Protein AF-A0A9X4QLK6-F1 (afdb_monomer_lite)

Structure (mmCIF, N/CA/C/O backbone):
data_AF-A0A9X4QLK6-F1
#
_entry.id   AF-A0A9X4QLK6-F1
#
loop_
_atom_site.group_PDB
_atom_site.id
_atom_site.type_symbol
_atom_site.label_atom_id
_atom_site.label_alt_id
_atom_site.label_comp_id
_atom_site.label_asym_id
_atom_site.label_entity_id
_atom_site.label_seq_id
_atom_site.pdbx_PDB_ins_code
_atom_site.Cartn_x
_atom_site.Cartn_y
_atom_site.Cartn_z
_atom_site.occupancy
_atom_site.B_iso_or_equiv
_atom_site.auth_seq_id
_atom_site.auth_comp_id
_atom_site.auth_asym_id
_atom_site.auth_atom_id
_atom_site.pdbx_PDB_model_num
ATOM 1 N N . MET A 1 1 ? -2.358 31.144 1.924 1.00 32.12 1 MET A N 1
ATOM 2 C CA . MET A 1 1 ? -2.599 29.951 2.767 1.00 32.12 1 MET A CA 1
ATOM 3 C C . MET A 1 1 ? -1.818 28.790 2.182 1.00 32.12 1 MET A C 1
ATOM 5 O O . MET A 1 1 ? -2.156 28.339 1.096 1.00 32.12 1 MET A O 1
ATOM 9 N N . VAL A 1 2 ? -0.754 28.344 2.850 1.00 27.55 2 VAL A N 1
ATOM 10 C CA . VAL A 1 2 ? -0.051 27.112 2.469 1.00 27.55 2 VAL A CA 1
ATOM 11 C C . VAL A 1 2 ? -0.956 25.951 2.878 1.00 27.55 2 VAL A C 1
ATOM 13 O O . VAL A 1 2 ? -1.202 25.755 4.066 1.00 27.55 2 VAL A O 1
ATOM 16 N N . LYS A 1 3 ? -1.517 25.220 1.909 1.00 29.80 3 LYS A N 1
ATOM 17 C CA . LYS A 1 3 ? -2.155 23.932 2.199 1.00 29.80 3 LYS A CA 1
ATOM 18 C C . LYS A 1 3 ? -1.027 22.984 2.599 1.00 29.80 3 LYS A C 1
ATOM 20 O O . LYS A 1 3 ? -0.271 22.556 1.735 1.00 29.80 3 LYS A O 1
ATOM 25 N N . LEU A 1 4 ? -0.885 22.698 3.892 1.00 31.80 4 LEU A N 1
ATOM 26 C CA . LEU A 1 4 ? -0.045 21.597 4.360 1.00 31.80 4 LEU A CA 1
ATOM 27 C C . LEU A 1 4 ? -0.626 20.308 3.768 1.00 31.80 4 LEU A C 1
ATOM 29 O O . LEU A 1 4 ? -1.651 19.804 4.223 1.00 31.80 4 LEU A O 1
ATOM 33 N N . THR A 1 5 ? -0.032 19.818 2.684 1.00 48.50 5 THR A N 1
ATOM 34 C CA . THR A 1 5 ? -0.391 18.527 2.105 1.00 48.50 5 THR A CA 1
ATOM 35 C C . THR A 1 5 ? 0.257 17.445 2.952 1.00 48.50 5 THR A C 1
ATOM 37 O O . THR A 1 5 ? 1.473 17.282 2.932 1.00 48.50 5 THR A O 1
ATOM 40 N N . PHE A 1 6 ? -0.557 16.717 3.712 1.00 59.00 6 PHE A N 1
ATOM 41 C CA . PHE A 1 6 ? -0.142 15.486 4.375 1.00 59.00 6 PHE A CA 1
ATOM 42 C C . PHE A 1 6 ? 0.366 14.496 3.313 1.00 59.00 6 PHE A C 1
ATOM 44 O O . PHE A 1 6 ? -0.406 14.060 2.456 1.00 59.00 6 PHE A O 1
ATOM 51 N N . SER A 1 7 ? 1.667 14.203 3.338 1.00 76.12 7 SER A N 1
ATOM 52 C CA . SER A 1 7 ? 2.296 13.193 2.485 1.00 76.12 7 SER A CA 1
ATOM 53 C C . SER A 1 7 ? 2.405 11.898 3.278 1.00 76.12 7 SER A C 1
ATOM 55 O O . SER A 1 7 ? 3.155 11.835 4.249 1.00 76.12 7 SER A O 1
ATOM 57 N N . TYR A 1 8 ? 1.649 10.876 2.880 1.00 88.06 8 TYR A N 1
ATOM 58 C CA . TYR A 1 8 ? 1.707 9.569 3.527 1.00 88.06 8 TYR A CA 1
ATOM 59 C C . TYR A 1 8 ? 3.021 8.860 3.152 1.00 88.06 8 TYR A C 1
ATOM 61 O O . TYR A 1 8 ? 3.337 8.785 1.962 1.00 88.06 8 TYR A O 1
ATOM 69 N N . PRO A 1 9 ? 3.819 8.381 4.121 1.00 90.94 9 PRO A N 1
ATOM 70 C CA . PRO A 1 9 ? 5.157 7.873 3.842 1.00 90.94 9 PRO A CA 1
ATOM 71 C C . PRO A 1 9 ? 5.103 6.537 3.094 1.00 90.94 9 PRO A C 1
ATOM 73 O O . PRO A 1 9 ? 4.451 5.583 3.532 1.00 90.94 9 PRO A O 1
ATOM 76 N N . MET A 1 10 ? 5.835 6.464 1.981 1.00 89.94 10 MET A N 1
ATOM 77 C CA . MET A 1 10 ? 5.967 5.248 1.175 1.00 89.94 10 MET A CA 1
ATOM 78 C C . MET A 1 10 ? 6.683 4.135 1.948 1.00 89.94 10 MET A C 1
ATOM 80 O O . MET A 1 10 ? 7.489 4.396 2.840 1.00 89.94 10 MET A O 1
ATOM 84 N N . MET A 1 11 ? 6.386 2.889 1.589 1.00 88.56 11 MET A N 1
ATOM 85 C CA . MET A 1 11 ? 7.057 1.700 2.107 1.00 88.56 11 MET A CA 1
ATOM 86 C C . MET A 1 11 ? 8.119 1.262 1.094 1.00 88.56 11 MET A C 1
ATOM 88 O O . MET A 1 11 ? 7.793 0.646 0.083 1.00 88.56 11 MET A O 1
ATOM 92 N N . ILE A 1 12 ? 9.377 1.645 1.326 1.00 88.88 12 ILE A N 1
ATOM 93 C CA . ILE A 1 12 ? 10.475 1.429 0.373 1.00 88.88 12 ILE A CA 1
ATOM 94 C C . ILE A 1 12 ? 11.454 0.404 0.954 1.00 88.88 12 ILE A C 1
ATOM 96 O O . ILE A 1 12 ? 11.992 0.647 2.037 1.00 88.88 12 ILE A O 1
ATOM 100 N N . PRO A 1 13 ? 11.721 -0.715 0.260 1.00 89.75 13 PRO A N 1
ATOM 101 C CA . PRO A 1 13 ? 12.725 -1.670 0.702 1.00 89.75 13 PRO A CA 1
ATOM 102 C C . PRO A 1 13 ? 14.132 -1.065 0.644 1.00 89.75 13 PRO A C 1
ATOM 104 O O . PRO A 1 13 ? 14.442 -0.312 -0.282 1.00 89.75 13 PRO A O 1
ATOM 107 N N . PRO A 1 14 ? 15.039 -1.438 1.564 1.00 90.31 14 PRO A N 1
ATOM 108 C CA . PRO A 1 14 ? 16.426 -0.969 1.562 1.00 90.31 14 PRO A CA 1
ATOM 109 C C . PRO A 1 14 ? 17.295 -1.652 0.484 1.00 90.31 14 PRO A C 1
ATOM 111 O O . PRO A 1 14 ? 18.517 -1.703 0.602 1.00 90.31 14 PRO A O 1
ATOM 114 N N . PHE A 1 15 ? 16.683 -2.210 -0.561 1.00 89.06 15 PHE A N 1
ATOM 115 C CA . PHE A 1 15 ? 17.339 -2.909 -1.664 1.00 89.06 15 PHE A CA 1
ATOM 116 C C . PHE A 1 15 ? 16.542 -2.720 -2.961 1.00 89.06 15 PHE A C 1
ATOM 118 O O . PHE A 1 15 ? 15.337 -2.472 -2.945 1.00 89.06 15 PHE A O 1
ATOM 125 N N . LYS A 1 16 ? 17.223 -2.835 -4.106 1.00 86.00 16 LYS A N 1
ATOM 126 C CA . LYS A 1 16 ? 16.606 -2.670 -5.427 1.00 86.00 16 LYS A CA 1
ATOM 127 C C . LYS A 1 16 ? 15.783 -3.907 -5.791 1.00 86.00 16 LYS A C 1
ATOM 129 O O . LYS A 1 16 ? 16.318 -5.013 -5.809 1.00 86.00 16 LYS A O 1
ATOM 134 N N . ILE A 1 17 ? 14.524 -3.696 -6.159 1.00 79.44 17 ILE A N 1
ATOM 135 C CA . ILE A 1 17 ? 13.687 -4.693 -6.832 1.00 79.44 17 ILE A CA 1
ATOM 136 C C . ILE A 1 17 ? 13.633 -4.289 -8.303 1.00 79.44 17 ILE A C 1
ATOM 138 O O . ILE A 1 17 ? 13.283 -3.151 -8.604 1.00 79.44 17 ILE A O 1
ATOM 142 N N . VAL A 1 18 ? 14.070 -5.180 -9.194 1.00 75.19 18 VAL A N 1
ATOM 143 C CA . VAL A 1 18 ? 13.993 -4.955 -10.646 1.00 75.19 18 VAL A CA 1
ATOM 144 C C . VAL A 1 18 ? 12.646 -5.472 -11.133 1.00 75.19 18 VAL A C 1
ATOM 146 O O . VAL A 1 18 ? 11.809 -4.673 -11.517 1.00 75.19 18 VAL A O 1
ATOM 149 N N . GLU A 1 19 ? 12.400 -6.771 -10.972 1.00 85.62 19 GLU A N 1
ATOM 150 C CA . GLU A 1 19 ? 11.116 -7.412 -11.249 1.00 85.62 19 GLU A CA 1
ATOM 151 C C . GLU A 1 19 ? 10.856 -8.513 -10.217 1.00 85.62 19 GLU A C 1
ATOM 153 O O . GLU A 1 19 ? 11.756 -9.282 -9.869 1.00 85.62 19 GLU A O 1
ATOM 158 N N . PHE A 1 20 ? 9.621 -8.615 -9.714 1.00 85.88 20 PHE A N 1
ATOM 159 C CA . PHE A 1 20 ? 9.271 -9.641 -8.719 1.00 85.88 20 PHE A CA 1
ATOM 160 C C . PHE A 1 20 ? 9.392 -11.065 -9.277 1.00 85.88 20 PHE A C 1
ATOM 162 O O . PHE A 1 20 ? 9.748 -11.985 -8.539 1.00 85.88 20 PHE A O 1
ATOM 169 N N . SER A 1 21 ? 9.126 -11.243 -10.574 1.00 87.12 21 SER A N 1
ATOM 170 C CA . SER A 1 21 ? 9.253 -12.519 -11.291 1.00 87.12 21 SER A CA 1
ATOM 171 C C . SER A 1 21 ? 10.704 -12.985 -11.452 1.00 87.12 21 SER A C 1
ATOM 173 O O . SER A 1 21 ? 10.940 -14.173 -11.660 1.00 87.12 21 SER A O 1
ATOM 175 N N . GLU A 1 22 ? 11.671 -12.077 -11.324 1.00 91.25 22 GLU A N 1
ATOM 176 C CA . GLU A 1 22 ? 13.100 -12.355 -11.491 1.00 91.25 22 GLU A CA 1
ATOM 177 C C . GLU A 1 22 ? 13.818 -12.605 -10.158 1.00 91.25 22 GLU A C 1
ATOM 179 O O . GLU A 1 22 ? 15.012 -12.918 -10.132 1.00 91.25 22 GLU A O 1
ATOM 184 N N . LEU A 1 23 ? 13.115 -12.477 -9.029 1.00 91.81 23 LEU A N 1
ATOM 185 C CA . LEU A 1 23 ? 13.717 -12.680 -7.718 1.00 91.81 23 LEU A CA 1
ATOM 186 C C . LEU A 1 23 ? 14.133 -14.140 -7.530 1.00 91.81 23 LEU A C 1
ATOM 188 O O . LEU A 1 23 ? 13.333 -15.072 -7.626 1.00 91.81 23 LEU A O 1
ATOM 192 N N . THR A 1 24 ? 15.392 -14.346 -7.144 1.00 93.75 24 THR A N 1
ATOM 193 C CA . THR A 1 24 ? 15.828 -15.651 -6.639 1.00 93.75 24 THR A CA 1
ATOM 194 C C . THR A 1 24 ? 15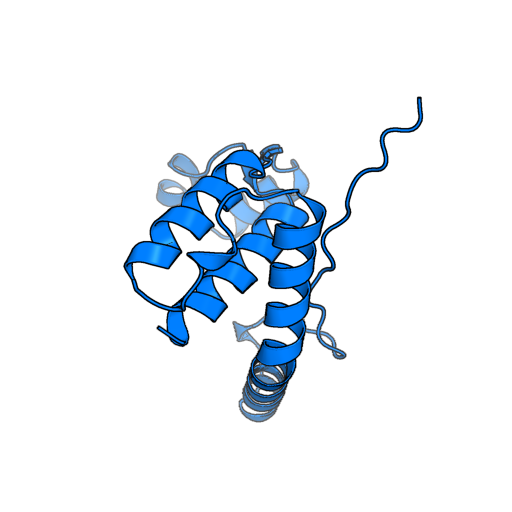.073 -16.000 -5.356 1.00 93.75 24 THR A C 1
ATOM 196 O O . THR A 1 24 ? 14.641 -15.124 -4.604 1.00 93.75 24 THR A O 1
ATOM 199 N N . LYS A 1 25 ? 15.003 -17.295 -5.018 1.00 95.06 25 LYS A N 1
ATOM 200 C CA . LYS A 1 25 ? 14.408 -17.764 -3.752 1.00 95.06 25 LYS A CA 1
ATOM 201 C C . LYS A 1 25 ? 14.953 -17.020 -2.524 1.00 95.06 25 LYS A C 1
ATOM 203 O O . LYS A 1 25 ? 14.203 -16.750 -1.589 1.00 95.06 25 LYS A O 1
ATOM 208 N N . LYS A 1 26 ? 16.252 -16.699 -2.522 1.00 94.62 26 LYS A N 1
ATOM 209 C CA . LYS A 1 26 ? 16.898 -15.956 -1.434 1.00 94.62 26 LYS A CA 1
ATOM 210 C C . LYS A 1 26 ? 16.383 -14.515 -1.363 1.00 94.62 26 LYS A C 1
ATOM 212 O O . LYS A 1 26 ? 15.936 -14.104 -0.301 1.00 94.62 26 LYS A O 1
ATOM 217 N N . GLN A 1 27 ? 16.376 -13.794 -2.484 1.00 93.75 27 GLN A N 1
ATOM 218 C CA . GLN A 1 27 ? 15.898 -12.406 -2.537 1.00 93.75 27 GLN A CA 1
ATOM 219 C C . GLN A 1 27 ? 14.403 -12.295 -2.220 1.00 93.75 27 GLN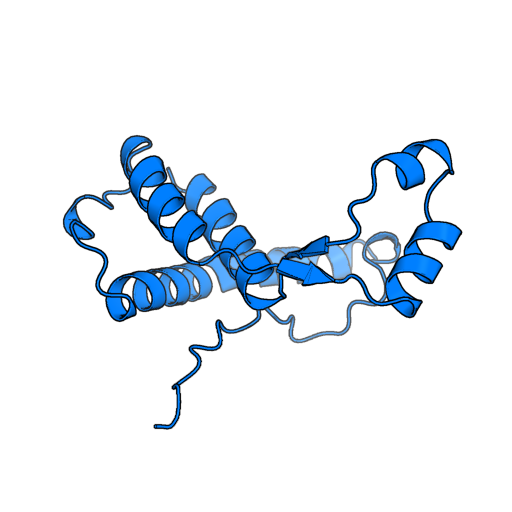 A C 1
ATOM 221 O O . GLN A 1 27 ? 13.993 -11.397 -1.492 1.00 93.75 27 GLN A O 1
ATOM 226 N N . ALA A 1 28 ? 13.586 -13.232 -2.709 1.00 93.88 28 ALA A N 1
ATOM 227 C CA . ALA A 1 28 ? 12.164 -13.282 -2.385 1.00 93.88 28 ALA A CA 1
ATOM 228 C C . ALA A 1 28 ? 11.935 -13.464 -0.874 1.00 93.88 28 ALA A C 1
ATOM 230 O O . ALA A 1 28 ? 11.074 -12.801 -0.296 1.00 93.88 28 ALA A O 1
ATOM 231 N N . LYS A 1 29 ? 12.739 -14.318 -0.219 1.00 95.19 29 LYS A N 1
ATOM 232 C CA . LYS A 1 29 ? 12.706 -14.479 1.238 1.00 95.19 29 LYS A CA 1
ATOM 233 C C . LYS A 1 29 ? 13.145 -13.207 1.967 1.00 95.19 29 LYS A C 1
ATOM 235 O O . LYS A 1 29 ? 12.455 -12.794 2.889 1.00 95.19 29 LYS A O 1
ATOM 240 N N . GLU A 1 30 ? 14.247 -12.586 1.554 1.00 94.81 30 GLU A N 1
ATOM 241 C CA . GLU A 1 30 ? 14.729 -11.329 2.148 1.00 94.81 30 GLU A CA 1
ATOM 242 C C . GLU A 1 30 ? 13.674 -10.218 2.041 1.00 94.81 30 GLU A C 1
ATOM 244 O O . GLU A 1 30 ? 13.410 -9.520 3.019 1.00 94.81 30 GLU A O 1
ATOM 249 N N . HIS A 1 31 ? 13.006 -10.111 0.889 1.00 94.19 31 HIS A N 1
ATOM 250 C CA . HIS A 1 31 ? 11.907 -9.172 0.700 1.00 94.19 31 HIS A CA 1
ATOM 251 C C . HIS A 1 31 ? 10.709 -9.469 1.600 1.00 94.19 31 HIS A C 1
ATOM 253 O O . HIS A 1 31 ? 10.176 -8.557 2.230 1.00 94.19 31 HIS A O 1
ATOM 259 N N . PHE A 1 32 ? 10.291 -10.733 1.683 1.00 93.38 32 PHE A N 1
ATOM 260 C CA . PHE A 1 32 ? 9.194 -11.136 2.557 1.00 93.38 32 PHE A CA 1
ATOM 261 C C . PHE A 1 32 ? 9.500 -10.841 4.030 1.00 93.38 32 PHE A C 1
ATOM 263 O O . PHE A 1 32 ? 8.675 -10.239 4.714 1.00 93.38 32 PHE A O 1
ATOM 270 N N . ASP A 1 33 ? 10.689 -11.218 4.504 1.00 95.44 33 ASP A N 1
ATOM 271 C CA . ASP A 1 33 ? 11.101 -11.003 5.891 1.00 95.44 33 ASP A CA 1
ATOM 272 C C . ASP A 1 33 ? 11.156 -9.499 6.218 1.00 95.44 33 ASP A C 1
ATOM 274 O O . ASP A 1 33 ? 10.670 -9.079 7.268 1.00 95.44 33 ASP A O 1
ATOM 278 N N . TRP A 1 34 ? 11.685 -8.669 5.309 1.00 95.25 34 TRP A N 1
ATOM 279 C CA . TRP A 1 34 ? 11.645 -7.209 5.449 1.00 95.25 34 TRP A CA 1
ATOM 280 C C . TRP A 1 34 ? 10.207 -6.683 5.530 1.00 95.25 34 TRP A C 1
ATOM 282 O O . TRP A 1 34 ? 9.881 -5.965 6.473 1.00 95.25 34 TRP A O 1
ATOM 292 N N . PHE A 1 35 ? 9.337 -7.074 4.593 1.00 92.81 35 PHE A N 1
ATOM 293 C CA . PHE A 1 35 ? 7.946 -6.619 4.564 1.00 92.81 35 PHE A CA 1
ATOM 294 C C . PHE A 1 35 ? 7.219 -6.951 5.872 1.00 92.81 35 PHE A C 1
ATOM 296 O O . PHE A 1 35 ? 6.540 -6.093 6.431 1.00 92.81 35 PHE A O 1
ATOM 303 N N . VAL A 1 36 ? 7.394 -8.172 6.391 1.00 93.12 36 VAL A N 1
ATOM 304 C CA . VAL A 1 36 ? 6.795 -8.606 7.662 1.00 93.12 36 VAL A CA 1
ATOM 305 C C . VAL A 1 36 ? 7.327 -7.790 8.843 1.00 93.12 36 VAL A C 1
ATOM 307 O O . VAL A 1 36 ? 6.544 -7.383 9.701 1.00 93.12 36 VAL A O 1
ATOM 310 N N . ASN A 1 37 ? 8.631 -7.512 8.879 1.00 94.06 37 ASN A N 1
ATOM 311 C CA . ASN A 1 37 ? 9.249 -6.729 9.953 1.00 94.06 37 ASN A CA 1
ATOM 312 C C . ASN A 1 37 ? 8.818 -5.256 9.955 1.00 94.06 37 ASN A C 1
ATOM 314 O O . ASN A 1 37 ? 8.825 -4.621 11.007 1.00 94.06 37 ASN A O 1
ATOM 318 N N . GLU A 1 38 ? 8.409 -4.716 8.809 1.00 93.50 38 GLU A N 1
ATOM 319 C CA . GLU A 1 38 ? 7.893 -3.351 8.709 1.00 93.50 38 GLU A CA 1
ATOM 320 C C . GLU A 1 38 ? 6.462 -3.207 9.239 1.00 93.50 38 GLU A C 1
ATOM 322 O O . GLU A 1 38 ? 6.072 -2.106 9.635 1.00 93.50 38 GLU A O 1
ATOM 327 N N . ILE A 1 39 ? 5.675 -4.290 9.288 1.00 91.38 39 ILE A N 1
ATOM 328 C CA . ILE A 1 39 ? 4.245 -4.240 9.632 1.00 91.38 39 ILE A CA 1
ATOM 329 C C . ILE A 1 39 ? 3.961 -3.429 10.912 1.00 91.38 39 ILE A C 1
ATOM 331 O O . ILE A 1 39 ? 3.111 -2.540 10.849 1.00 91.38 39 ILE A O 1
ATOM 335 N N . PRO A 1 40 ? 4.645 -3.636 12.058 1.00 90.75 40 PRO A N 1
ATOM 336 C CA . PRO A 1 40 ? 4.373 -2.859 13.270 1.00 90.75 40 PRO A CA 1
ATOM 337 C C . PRO A 1 40 ?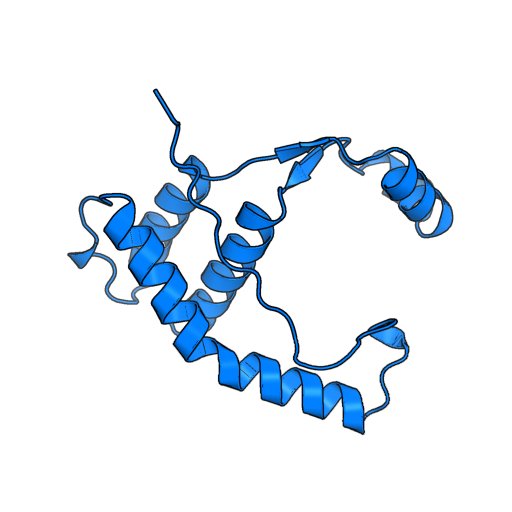 4.572 -1.351 13.072 1.00 90.75 40 PRO A C 1
ATOM 339 O O . PRO A 1 40 ? 3.757 -0.543 13.520 1.00 90.75 40 PRO A O 1
ATOM 342 N N . THR A 1 41 ? 5.624 -0.964 12.348 1.00 92.62 41 THR A N 1
ATOM 343 C CA . THR A 1 41 ? 5.904 0.437 12.012 1.00 92.62 41 THR A CA 1
ATOM 344 C C . THR A 1 41 ? 4.824 1.008 11.096 1.00 92.62 41 THR A C 1
ATOM 346 O O . THR A 1 41 ? 4.334 2.112 11.339 1.00 92.62 41 THR A O 1
ATOM 349 N N . ARG A 1 42 ? 4.393 0.248 10.080 1.00 92.12 42 ARG A N 1
ATOM 350 C CA . ARG A 1 42 ? 3.308 0.643 9.166 1.00 92.12 42 ARG A CA 1
ATOM 351 C C . ARG A 1 42 ? 1.980 0.847 9.893 1.00 92.12 42 ARG A C 1
ATOM 353 O O . ARG A 1 42 ? 1.286 1.828 9.634 1.00 92.12 42 ARG A O 1
ATOM 360 N N . ILE A 1 43 ? 1.660 -0.019 10.854 1.00 88.44 43 ILE A N 1
ATOM 361 C CA . ILE A 1 43 ? 0.468 0.124 11.700 1.00 88.44 43 ILE A CA 1
ATOM 362 C C . ILE A 1 43 ? 0.529 1.434 12.495 1.00 88.44 43 ILE A C 1
ATOM 364 O O . ILE A 1 43 ? -0.449 2.177 12.509 1.00 88.44 43 ILE A O 1
ATOM 368 N N . ASN A 1 44 ? 1.675 1.771 13.094 1.00 88.75 44 ASN A N 1
ATOM 369 C CA . ASN A 1 44 ? 1.833 3.031 13.831 1.00 88.75 44 ASN A CA 1
ATOM 370 C C . ASN A 1 44 ? 1.663 4.265 12.931 1.00 88.75 44 ASN A C 1
ATOM 372 O O . ASN A 1 44 ? 1.028 5.239 13.334 1.00 88.75 44 ASN A O 1
ATOM 376 N N . ILE A 1 45 ? 2.187 4.219 11.702 1.00 91.50 45 ILE A N 1
ATOM 377 C CA . ILE A 1 45 ? 1.999 5.280 10.702 1.00 91.50 45 ILE A CA 1
ATOM 378 C C . ILE A 1 45 ? 0.510 5.459 10.379 1.00 91.50 45 ILE A C 1
ATOM 380 O O . ILE A 1 45 ? 0.014 6.588 10.375 1.00 91.50 45 ILE A O 1
ATOM 384 N N . LEU A 1 46 ? -0.210 4.360 10.134 1.00 89.06 46 LEU A N 1
ATOM 385 C CA . LEU A 1 46 ? -1.641 4.391 9.841 1.00 89.06 46 LEU A CA 1
ATOM 386 C C . LEU A 1 46 ? -2.446 4.957 11.020 1.00 89.06 46 LEU A C 1
ATOM 388 O O . LEU A 1 46 ? -3.285 5.834 10.817 1.00 89.06 46 LEU A O 1
ATOM 392 N N . MET A 1 47 ? -2.152 4.521 12.248 1.00 86.38 47 MET A N 1
ATOM 393 C CA . MET A 1 47 ? -2.793 5.045 13.459 1.00 86.38 47 MET A CA 1
ATOM 394 C C . MET A 1 47 ? -2.537 6.546 13.628 1.00 86.38 47 MET A C 1
ATOM 396 O O . MET A 1 47 ? -3.486 7.309 13.803 1.00 86.38 47 MET A O 1
ATOM 400 N N . GLY A 1 48 ? -1.292 6.997 13.456 1.00 88.06 48 GLY A N 1
ATOM 401 C CA . GLY A 1 48 ? -0.957 8.421 13.499 1.00 88.06 48 GLY A CA 1
ATOM 402 C C . GLY A 1 48 ? -1.675 9.236 12.417 1.00 88.06 48 GLY A C 1
ATOM 403 O O . GLY A 1 48 ? -2.124 10.354 12.670 1.00 88.06 48 GLY A O 1
ATOM 404 N N . ALA A 1 49 ? -1.857 8.674 11.218 1.00 89.00 49 ALA A N 1
ATOM 405 C CA . ALA A 1 49 ? -2.633 9.311 10.155 1.00 89.00 49 ALA A CA 1
ATOM 406 C C . ALA A 1 49 ? -4.125 9.424 10.509 1.00 89.00 49 ALA A C 1
ATOM 408 O O . ALA A 1 49 ? -4.756 10.446 10.222 1.00 89.00 49 ALA A O 1
ATOM 409 N N . ILE A 1 50 ? -4.697 8.390 11.130 1.00 86.38 50 ILE A N 1
ATOM 410 C CA . ILE A 1 50 ? -6.087 8.384 11.599 1.00 86.38 50 ILE A CA 1
ATOM 411 C C . ILE A 1 50 ? -6.287 9.461 12.672 1.00 86.38 50 ILE A C 1
ATOM 413 O O . ILE A 1 50 ? -7.190 10.295 12.528 1.00 86.38 50 ILE A O 1
ATOM 417 N N . GLU A 1 51 ? -5.411 9.494 13.677 1.00 84.56 51 GLU A N 1
ATOM 418 C CA . GLU A 1 51 ? -5.416 10.472 14.770 1.00 84.56 51 GLU A CA 1
ATOM 419 C C . GLU A 1 51 ? -5.265 11.907 14.261 1.00 84.56 51 GLU A C 1
ATOM 421 O O . GLU A 1 51 ? -6.125 12.749 14.528 1.00 84.56 51 GLU A O 1
ATOM 426 N N . PHE A 1 52 ? -4.232 12.180 13.452 1.00 85.94 52 PHE A N 1
ATOM 427 C CA . PHE A 1 52 ? -3.971 13.505 12.873 1.00 85.94 52 PHE A CA 1
ATOM 428 C C . PHE A 1 52 ? -5.175 14.046 12.102 1.00 85.94 52 PHE A C 1
ATOM 430 O O . PHE A 1 52 ? -5.437 15.246 12.047 1.00 85.94 52 PHE A O 1
ATOM 437 N N . SER A 1 53 ? -5.933 13.141 11.496 1.00 84.69 53 SER A N 1
ATOM 438 C CA . SER A 1 53 ? -7.073 13.503 10.684 1.00 84.69 53 SER A CA 1
ATOM 439 C C . SER A 1 53 ? -8.350 13.833 11.464 1.00 84.69 53 SER A C 1
ATOM 441 O O . SER A 1 53 ? -9.361 14.183 10.848 1.00 84.69 53 SER A O 1
ATOM 443 N N . GLY A 1 54 ? -8.318 13.703 12.795 1.00 79.75 54 GLY A N 1
ATOM 444 C CA . GLY A 1 54 ? -9.447 13.988 13.673 1.00 79.75 54 GLY A CA 1
ATOM 445 C C . GLY A 1 54 ? -10.607 13.010 13.495 1.00 79.75 54 GLY A C 1
ATOM 446 O O . GLY A 1 54 ? -11.769 13.422 13.570 1.00 79.75 54 GLY A O 1
ATOM 447 N N . MET A 1 55 ? -10.322 11.731 13.204 1.00 79.19 55 MET A N 1
ATOM 448 C CA . MET A 1 55 ? -11.363 10.702 13.140 1.00 79.19 55 MET A CA 1
ATOM 449 C C . MET A 1 55 ? -12.146 10.690 14.459 1.00 79.19 55 MET A C 1
ATOM 451 O O . MET A 1 55 ? -11.607 10.388 15.519 1.00 79.19 55 MET A O 1
ATOM 455 N N . LYS A 1 56 ? -13.447 10.981 14.381 1.00 69.31 56 LYS A N 1
ATOM 456 C CA . LYS A 1 56 ? -14.368 10.754 15.496 1.00 69.31 56 LYS A CA 1
ATOM 457 C C . LYS A 1 56 ? -14.585 9.252 15.658 1.00 69.31 56 LYS A C 1
ATOM 459 O O . LYS A 1 56 ? -14.785 8.570 14.654 1.00 69.31 56 LYS A O 1
ATOM 464 N N . ASN A 1 57 ? -14.650 8.777 16.896 1.00 68.00 57 ASN A N 1
ATOM 465 C CA . ASN A 1 57 ? -14.828 7.370 17.247 1.00 68.00 57 ASN A CA 1
ATOM 466 C C . ASN A 1 57 ? -13.605 6.463 17.023 1.00 68.00 57 ASN A C 1
ATOM 468 O O . ASN A 1 57 ? -13.781 5.271 16.772 1.00 68.00 57 ASN A O 1
ATOM 472 N N . ILE A 1 58 ? -12.377 6.991 17.102 1.00 70.44 58 ILE A N 1
ATOM 473 C CA . 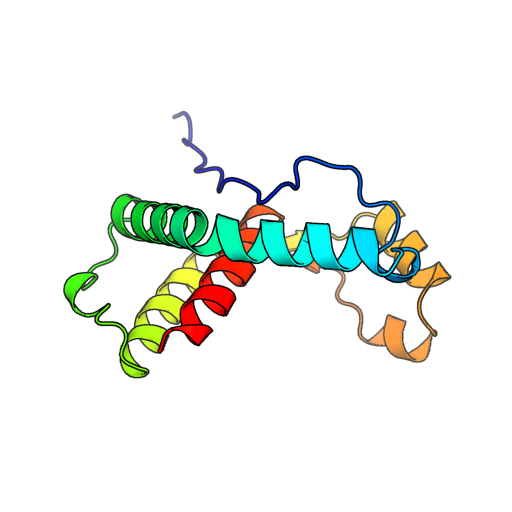ILE A 1 58 ? -11.162 6.159 17.039 1.00 70.44 58 ILE A CA 1
ATOM 474 C C . ILE A 1 58 ? -11.135 5.102 18.154 1.00 70.44 58 ILE A C 1
ATOM 476 O O . ILE A 1 58 ? -10.608 4.018 17.968 1.00 70.44 58 ILE A O 1
ATOM 480 N N . GLU A 1 59 ? -11.782 5.366 19.287 1.00 67.38 59 GLU A N 1
ATOM 481 C CA . GLU A 1 59 ? -11.958 4.420 20.389 1.00 67.38 59 GLU A CA 1
ATOM 482 C C . GLU A 1 59 ? -12.804 3.190 20.022 1.00 67.38 59 GLU A C 1
ATOM 484 O O . GLU A 1 59 ? -12.748 2.182 20.718 1.00 67.38 59 GLU A O 1
ATOM 489 N N . ARG A 1 60 ? -13.569 3.248 18.922 1.00 68.81 60 ARG A N 1
ATOM 490 C CA . ARG A 1 60 ? -14.276 2.090 18.349 1.00 68.81 60 ARG A CA 1
ATOM 491 C C . ARG A 1 60 ? -13.397 1.283 17.396 1.00 68.81 60 ARG A C 1
ATOM 493 O O . ARG A 1 60 ? -13.863 0.304 16.825 1.00 68.81 60 ARG A O 1
ATOM 500 N N . PHE A 1 61 ? -12.154 1.711 17.179 1.00 74.56 61 PHE A N 1
ATOM 501 C CA . PHE A 1 61 ? -11.151 0.942 16.465 1.00 74.56 61 PHE A CA 1
ATOM 502 C C . PHE A 1 61 ? -10.508 -0.082 17.411 1.00 74.56 61 PHE A C 1
ATOM 504 O O . PHE A 1 61 ? -9.395 0.096 17.899 1.00 74.56 61 PHE A O 1
ATOM 511 N N . ASP A 1 62 ? -11.256 -1.141 17.720 1.00 76.06 62 ASP A N 1
ATOM 512 C CA . ASP A 1 62 ? -10.951 -2.131 18.763 1.00 76.06 62 ASP A CA 1
ATOM 513 C C . ASP A 1 62 ? -10.400 -3.458 18.225 1.00 76.06 62 ASP A C 1
ATOM 515 O O . ASP A 1 62 ? -10.262 -4.431 18.962 1.00 76.06 62 ASP A O 1
ATOM 519 N N . LYS A 1 63 ? -10.060 -3.494 16.938 1.00 73.69 63 LYS A N 1
ATOM 520 C CA . LYS A 1 63 ? -9.646 -4.703 16.228 1.00 73.69 63 LYS A CA 1
ATOM 521 C C . LYS A 1 63 ? -10.746 -5.764 16.052 1.00 73.69 63 LYS A C 1
ATOM 523 O O . LYS A 1 63 ? -10.438 -6.923 15.800 1.00 73.69 63 LYS A O 1
ATOM 528 N N . SER A 1 64 ? -12.020 -5.377 16.113 1.00 83.44 64 SER A N 1
ATOM 529 C CA . SER A 1 64 ? -13.149 -6.204 15.657 1.00 83.44 64 SER A CA 1
ATOM 530 C C . SER A 1 64 ? -13.394 -6.069 14.144 1.00 83.44 64 SER A C 1
ATOM 532 O O . SER A 1 64 ? -13.048 -5.032 13.561 1.00 83.44 64 SER A O 1
ATOM 534 N N . PRO A 1 65 ? -14.041 -7.045 13.483 1.00 81.19 65 PRO A N 1
ATOM 535 C CA . PRO A 1 65 ? -14.510 -6.891 12.104 1.00 81.19 65 PRO A CA 1
ATOM 536 C C . PRO A 1 65 ? -15.337 -5.614 11.879 1.00 81.19 65 PRO A C 1
ATOM 538 O O . PRO A 1 65 ? -15.211 -4.962 10.844 1.00 81.19 65 PRO A O 1
ATOM 541 N N . GLU A 1 66 ? -16.139 -5.196 12.857 1.00 83.69 66 GLU A N 1
ATOM 542 C CA . GLU A 1 66 ? -16.960 -3.984 12.799 1.00 83.69 66 GLU A CA 1
ATOM 543 C C . GLU A 1 66 ? -16.104 -2.718 12.714 1.00 83.69 66 GLU A C 1
ATOM 545 O O . GLU A 1 66 ? -16.436 -1.772 11.991 1.00 83.69 66 GLU A O 1
ATOM 550 N N . SER A 1 67 ? -14.959 -2.700 13.396 1.00 82.06 67 SER A N 1
ATOM 551 C CA . SER A 1 67 ? -14.035 -1.573 13.320 1.00 82.06 67 SER A CA 1
ATOM 552 C C . SER A 1 67 ? -13.364 -1.409 11.947 1.00 82.06 67 SER A C 1
ATOM 554 O O . SER A 1 67 ? -12.947 -0.299 11.597 1.00 82.06 67 SER A O 1
ATOM 556 N N . LEU A 1 68 ? -13.363 -2.452 11.102 1.00 83.25 68 LEU A N 1
ATOM 557 C CA . LEU A 1 68 ? -12.940 -2.340 9.700 1.00 83.25 68 LEU A CA 1
ATOM 558 C C . LEU A 1 68 ? -13.878 -1.453 8.880 1.00 83.25 68 LEU A C 1
ATOM 560 O O . LEU A 1 68 ? -13.418 -0.773 7.964 1.00 83.25 68 LEU A O 1
ATOM 564 N N . ILE A 1 69 ? -15.172 -1.406 9.216 1.00 85.25 69 ILE A N 1
ATOM 565 C CA . ILE A 1 69 ? -16.132 -0.515 8.549 1.00 85.25 69 ILE A CA 1
ATOM 566 C C . ILE A 1 69 ? -15.733 0.940 8.808 1.00 85.25 69 ILE A C 1
ATOM 568 O O . ILE A 1 69 ? -15.687 1.750 7.884 1.00 85.25 69 ILE A O 1
ATOM 572 N N . ILE A 1 70 ? -15.377 1.268 10.052 1.00 85.00 70 ILE A N 1
ATOM 573 C CA . ILE A 1 70 ? -14.943 2.616 10.446 1.00 85.00 70 ILE A CA 1
ATOM 574 C C . ILE A 1 70 ? -13.658 3.003 9.704 1.00 85.00 70 ILE A C 1
ATOM 576 O O . ILE A 1 70 ? -13.558 4.108 9.160 1.00 85.00 70 ILE A O 1
ATOM 580 N N . LEU A 1 71 ? -12.700 2.076 9.629 1.00 85.81 71 LEU A N 1
ATOM 581 C CA . LEU A 1 71 ? -11.454 2.266 8.893 1.00 85.81 71 LEU A CA 1
ATOM 582 C C . LEU A 1 71 ? -11.698 2.469 7.389 1.00 85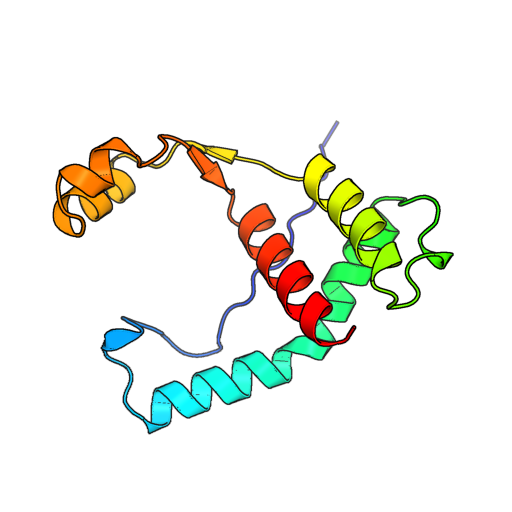.81 71 LEU A C 1
ATOM 584 O O . LEU A 1 71 ? -11.098 3.352 6.772 1.00 85.81 71 LEU A O 1
ATOM 588 N N . TRP A 1 72 ? -12.620 1.706 6.803 1.00 87.62 72 TRP A N 1
ATOM 589 C CA . TRP A 1 72 ? -12.995 1.839 5.398 1.00 87.62 72 TRP A CA 1
ATOM 590 C C . TRP A 1 72 ? -13.670 3.182 5.100 1.00 87.62 72 TRP A C 1
ATOM 592 O O . TRP A 1 72 ? -13.289 3.875 4.154 1.00 87.62 72 TRP A O 1
ATOM 602 N N . GLU A 1 73 ? -14.627 3.609 5.930 1.00 87.81 73 GLU A N 1
ATOM 603 C CA . GLU A 1 73 ? -15.275 4.924 5.808 1.00 87.81 73 GLU A CA 1
ATOM 604 C C . GLU A 1 73 ? -14.274 6.081 5.889 1.00 87.81 73 GLU A C 1
ATOM 606 O O . GLU A 1 73 ? -14.438 7.126 5.249 1.00 87.81 73 GLU A O 1
ATOM 611 N N . TRP A 1 74 ? -13.211 5.900 6.664 1.00 88.50 74 TRP A N 1
ATOM 612 C CA . TRP A 1 74 ? -12.118 6.853 6.744 1.00 88.50 74 TRP A CA 1
ATOM 613 C C . TRP A 1 74 ? -11.227 6.850 5.511 1.00 88.50 74 TRP A C 1
ATOM 615 O O . TRP A 1 74 ? -10.923 7.931 4.995 1.00 88.50 74 TRP A O 1
ATOM 625 N N . LEU A 1 75 ? -10.843 5.675 5.013 1.00 89.88 75 LEU A N 1
ATOM 626 C CA . LEU A 1 75 ? -10.021 5.559 3.813 1.00 89.88 75 LEU A CA 1
ATOM 627 C C . LEU A 1 75 ? -10.735 6.175 2.606 1.00 89.88 75 LEU A C 1
ATOM 629 O O . LEU A 1 75 ? -10.140 6.991 1.907 1.00 89.88 75 LEU A O 1
ATOM 633 N N . LYS A 1 76 ? -12.032 5.885 2.418 1.00 91.56 76 LYS A N 1
ATOM 634 C CA . LYS A 1 76 ? -12.839 6.415 1.303 1.00 91.56 76 LYS A CA 1
ATOM 635 C C . LYS A 1 76 ? -12.757 7.933 1.156 1.00 91.56 76 LYS A C 1
ATOM 637 O O . LYS A 1 76 ? -12.661 8.437 0.045 1.00 91.56 76 LYS A O 1
ATOM 642 N N . LYS A 1 77 ? -12.745 8.674 2.269 1.00 90.75 77 LYS A N 1
ATOM 643 C CA . LYS A 1 77 ? -12.663 10.150 2.274 1.00 90.75 77 LYS A CA 1
ATOM 644 C C . LYS A 1 77 ? -11.293 10.695 1.851 1.00 90.75 77 LYS A C 1
ATOM 646 O O . LYS A 1 77 ? -11.145 11.904 1.699 1.00 90.75 77 LYS A O 1
ATOM 651 N N . ARG A 1 78 ? -10.288 9.827 1.733 1.00 90.44 78 ARG A N 1
ATOM 652 C CA . ARG A 1 78 ? -8.891 10.159 1.415 1.00 90.44 78 ARG A CA 1
ATOM 653 C C . ARG A 1 78 ? -8.429 9.578 0.090 1.00 90.44 78 ARG A C 1
ATOM 655 O O . ARG A 1 78 ? -7.316 9.898 -0.312 1.00 90.44 78 ARG A O 1
ATOM 662 N N . ILE A 1 79 ? -9.265 8.779 -0.577 1.00 92.31 79 ILE A N 1
ATOM 663 C CA . ILE A 1 79 ? -8.956 8.241 -1.897 1.00 92.31 79 ILE A CA 1
ATOM 664 C C . ILE A 1 79 ? -8.729 9.402 -2.858 1.00 92.31 79 ILE A C 1
ATOM 666 O O . ILE A 1 79 ? -9.598 10.254 -3.050 1.00 92.31 79 ILE A O 1
ATOM 670 N N . LYS A 1 80 ? -7.546 9.415 -3.463 1.00 93.62 80 LYS A N 1
ATOM 671 C CA . LYS A 1 80 ? -7.197 10.301 -4.562 1.00 93.62 80 LYS A CA 1
ATOM 672 C C . LYS A 1 80 ? -6.824 9.460 -5.762 1.00 93.62 80 LYS A C 1
ATOM 674 O O . LYS A 1 80 ? -6.111 8.465 -5.642 1.00 93.62 80 LYS A O 1
ATOM 679 N N . THR A 1 81 ? -7.288 9.901 -6.917 1.00 94.75 81 THR A N 1
ATOM 680 C CA . THR A 1 81 ? -6.922 9.328 -8.201 1.00 94.75 81 THR A CA 1
ATOM 681 C C . THR A 1 81 ? -6.161 10.348 -9.024 1.00 94.75 81 THR A C 1
ATOM 683 O O . THR A 1 81 ? -6.361 11.558 -8.900 1.00 94.75 81 THR A O 1
ATOM 686 N N . VAL A 1 82 ? -5.282 9.844 -9.873 1.00 95.56 82 VAL A N 1
ATOM 687 C CA . VAL A 1 82 ? -4.533 10.611 -10.863 1.00 95.56 82 VAL A CA 1
ATOM 688 C C . VAL A 1 82 ? -4.682 9.921 -12.217 1.00 95.56 82 VAL A C 1
ATOM 690 O O . VAL A 1 82 ? -4.873 8.700 -12.243 1.00 95.56 82 VAL A O 1
ATOM 693 N N . PRO A 1 83 ? -4.634 10.668 -13.331 1.00 96.94 83 PRO A N 1
ATOM 694 C CA . PRO A 1 83 ? -4.595 10.043 -14.644 1.00 96.94 83 PRO A CA 1
ATOM 695 C C . PRO A 1 83 ? -3.336 9.175 -14.759 1.00 96.94 83 PRO A C 1
ATOM 697 O O . PRO A 1 83 ? -2.284 9.519 -14.207 1.00 96.94 83 PRO A O 1
ATOM 700 N N . ILE A 1 84 ? -3.453 8.046 -15.449 1.00 95.25 84 ILE A N 1
ATOM 701 C CA . ILE A 1 84 ? -2.295 7.245 -15.850 1.00 95.25 84 ILE A CA 1
ATOM 702 C C . ILE A 1 84 ? -1.508 8.055 -16.889 1.00 95.25 84 ILE A C 1
ATOM 704 O O . ILE A 1 84 ? -2.105 8.708 -17.747 1.00 95.25 84 ILE A O 1
ATOM 708 N N . SER A 1 85 ? -0.176 8.085 -16.783 1.00 95.56 85 SER A N 1
ATOM 709 C CA . SER A 1 85 ? 0.636 8.783 -17.786 1.00 95.56 85 SER A CA 1
ATOM 710 C C . SER A 1 85 ? 0.647 8.013 -19.110 1.00 95.56 85 SER A C 1
ATOM 712 O O . SER A 1 85 ? 0.435 6.802 -19.131 1.00 95.56 85 SER A O 1
ATOM 714 N N . GLU A 1 86 ? 0.942 8.690 -20.222 1.00 94.94 86 GLU A N 1
ATOM 715 C CA . GLU A 1 86 ? 1.047 8.001 -21.518 1.00 94.94 86 GLU A CA 1
ATOM 716 C C . GLU A 1 86 ? 2.146 6.926 -21.498 1.00 94.94 86 GLU A C 1
ATOM 718 O O . GLU A 1 86 ? 1.932 5.825 -21.985 1.00 94.94 86 GLU A O 1
ATOM 723 N N . GLU A 1 87 ? 3.279 7.203 -20.841 1.00 95.75 87 GLU A N 1
ATOM 724 C CA . GLU A 1 87 ? 4.373 6.240 -20.656 1.00 95.75 87 GLU A CA 1
ATOM 725 C C . GLU A 1 87 ? 3.913 4.980 -19.902 1.00 95.75 87 GLU A C 1
ATOM 727 O O . GLU A 1 87 ? 4.231 3.857 -20.293 1.00 95.75 87 GLU A O 1
ATOM 732 N N . GLU A 1 88 ? 3.123 5.146 -18.838 1.00 93.69 88 GLU A N 1
ATOM 733 C CA . GLU A 1 88 ? 2.561 4.021 -18.090 1.00 93.69 88 GLU A CA 1
ATOM 734 C C . GLU A 1 88 ? 1.522 3.254 -18.915 1.00 93.69 88 GLU A C 1
ATOM 736 O O . GLU A 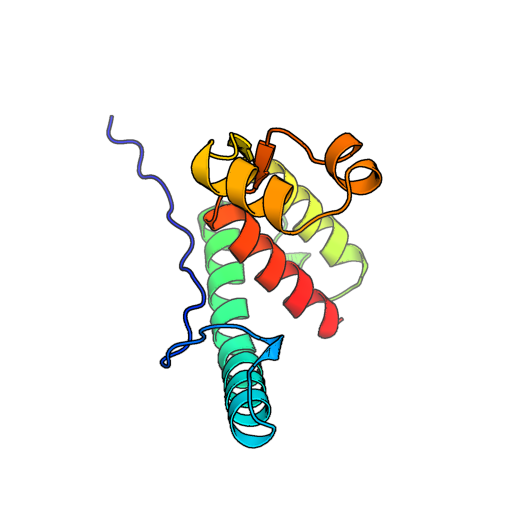1 88 ? 1.520 2.022 -18.901 1.00 93.69 88 GLU A O 1
ATOM 741 N N . MET A 1 89 ? 0.668 3.957 -19.668 1.00 93.94 89 MET A N 1
ATOM 742 C CA . MET A 1 89 ? -0.294 3.324 -20.571 1.00 93.94 89 MET A CA 1
ATOM 743 C C . MET A 1 89 ? 0.388 2.544 -21.697 1.00 93.94 89 MET A C 1
ATOM 745 O O . MET A 1 89 ? -0.062 1.445 -22.019 1.00 93.94 89 MET A O 1
ATOM 749 N N . ASP A 1 90 ? 1.479 3.052 -22.266 1.00 94.75 90 ASP A N 1
ATOM 750 C CA . ASP A 1 90 ? 2.285 2.340 -23.263 1.00 94.75 90 ASP A CA 1
ATOM 751 C C . ASP A 1 90 ? 2.926 1.076 -22.682 1.00 94.75 90 ASP A C 1
ATOM 753 O O . ASP A 1 90 ? 2.933 0.019 -23.328 1.00 94.75 90 ASP A O 1
ATOM 757 N N . GLY A 1 91 ? 3.387 1.148 -21.430 1.00 92.94 91 GLY A N 1
ATOM 758 C CA . GLY A 1 91 ? 3.832 -0.019 -20.672 1.00 92.94 91 GLY A CA 1
ATOM 759 C C . GLY A 1 91 ? 2.728 -1.071 -20.534 1.00 92.94 91 GLY A C 1
ATOM 760 O O . GLY A 1 91 ? 2.948 -2.246 -20.835 1.00 92.94 91 GLY A O 1
ATOM 761 N N . LEU A 1 92 ? 1.512 -0.654 -20.162 1.00 92.56 92 LEU A N 1
ATOM 762 C CA . LEU A 1 92 ? 0.357 -1.551 -20.057 1.00 92.56 92 LEU A CA 1
ATOM 763 C C . LEU A 1 92 ? -0.015 -2.167 -21.411 1.00 92.56 92 LEU A C 1
ATOM 765 O O . LEU A 1 92 ? -0.212 -3.379 -21.482 1.00 92.56 92 LEU A O 1
ATOM 769 N N . ARG A 1 93 ? -0.055 -1.372 -22.491 1.00 94.00 93 ARG A N 1
ATOM 770 C CA . ARG A 1 93 ? -0.345 -1.842 -23.861 1.00 94.00 93 ARG A CA 1
ATOM 771 C C . ARG A 1 93 ? 0.652 -2.893 -24.345 1.00 94.00 93 ARG A C 1
ATOM 773 O O . ARG A 1 93 ? 0.275 -3.793 -25.088 1.00 94.00 93 ARG A O 1
ATOM 780 N N . SER A 1 94 ? 1.907 -2.780 -23.917 1.00 93.50 94 SER A N 1
ATOM 781 C CA . SER A 1 94 ? 2.973 -3.722 -24.271 1.00 93.50 94 SER A CA 1
ATOM 782 C C . SER A 1 94 ? 2.920 -5.016 -23.452 1.00 93.50 94 SER A C 1
ATOM 784 O O . SER A 1 94 ? 3.333 -6.067 -23.939 1.00 93.50 94 SER A O 1
ATOM 786 N N . ALA A 1 95 ? 2.429 -4.951 -22.210 1.00 90.75 95 ALA A N 1
ATOM 787 C CA . ALA A 1 95 ? 2.445 -6.069 -21.268 1.00 90.75 95 ALA A CA 1
ATOM 788 C C . ALA A 1 95 ? 1.137 -6.877 -21.221 1.00 90.75 95 ALA A C 1
ATOM 790 O O . ALA A 1 95 ? 1.159 -8.054 -20.852 1.00 90.75 95 ALA A O 1
ATOM 791 N N . LEU A 1 96 ? -0.006 -6.266 -21.551 1.00 92.38 96 LEU A N 1
ATOM 792 C CA . LEU A 1 96 ? -1.329 -6.864 -21.370 1.00 92.38 96 LEU A CA 1
ATOM 793 C C . LEU A 1 96 ? -2.004 -7.215 -22.707 1.00 92.38 96 LEU A C 1
ATOM 795 O O . LEU A 1 96 ? -1.907 -6.457 -23.671 1.00 92.38 96 LEU A O 1
ATOM 799 N N . PRO A 1 97 ? -2.757 -8.328 -22.779 1.00 94.12 97 PRO A N 1
ATOM 800 C CA . PRO A 1 97 ? -3.599 -8.629 -23.934 1.00 94.12 97 PRO A CA 1
ATOM 801 C C . PRO A 1 97 ? -4.673 -7.559 -24.181 1.00 94.12 97 PRO A C 1
ATOM 803 O O . PRO A 1 97 ? -5.229 -6.999 -23.236 1.00 94.12 97 PRO A O 1
ATOM 806 N N . GLU A 1 98 ? -5.069 -7.366 -25.445 1.00 92.62 98 GLU A N 1
ATOM 807 C CA . GLU A 1 98 ? -6.069 -6.358 -25.847 1.00 92.62 98 GLU A CA 1
ATOM 808 C C . GLU A 1 98 ? -7.399 -6.476 -25.085 1.00 92.62 98 GLU A C 1
ATOM 810 O O . GLU A 1 98 ? -8.023 -5.470 -24.758 1.00 92.62 98 GLU A O 1
ATOM 815 N N . TRP A 1 99 ? -7.838 -7.698 -24.770 1.00 93.75 99 TRP A N 1
ATOM 816 C CA . TRP A 1 99 ? -9.081 -7.911 -24.029 1.00 93.75 99 TRP A CA 1
ATOM 817 C C . TRP A 1 99 ? -9.012 -7.403 -22.583 1.00 93.75 99 TRP A C 1
ATOM 819 O O . TRP A 1 99 ? -10.037 -6.980 -22.070 1.00 93.75 99 TRP A O 1
ATOM 829 N N . VAL A 1 100 ? -7.828 -7.388 -21.955 1.00 93.81 100 VAL A N 1
ATOM 830 C CA . VAL A 1 100 ? -7.622 -6.802 -20.617 1.00 93.81 100 VAL A CA 1
ATOM 831 C C . VAL A 1 100 ? -7.557 -5.283 -20.714 1.00 93.81 100 VAL A C 1
ATOM 833 O O . VAL A 1 100 ? -8.130 -4.588 -19.883 1.00 93.81 100 VAL A O 1
ATOM 836 N N . LEU A 1 101 ? -6.885 -4.759 -21.747 1.00 92.44 101 LEU A N 1
ATOM 837 C CA . LEU A 1 101 ? -6.723 -3.316 -21.957 1.00 92.44 101 LEU A CA 1
ATOM 838 C C . LEU A 1 101 ? -8.059 -2.577 -22.077 1.00 92.44 101 LEU A C 1
ATOM 840 O O . LEU A 1 101 ? -8.144 -1.424 -21.672 1.00 92.44 101 LEU A O 1
ATOM 844 N N . LYS A 1 102 ? -9.102 -3.241 -22.591 1.00 91.75 102 LYS A N 1
ATOM 845 C CA . LYS A 1 102 ? -10.462 -2.680 -22.700 1.00 91.75 102 LYS A CA 1
ATOM 846 C C . LYS A 1 102 ? -11.088 -2.336 -21.349 1.00 91.75 102 LYS A C 1
ATOM 848 O O . LYS A 1 102 ? -11.937 -1.453 -21.301 1.00 91.75 102 LYS A O 1
ATOM 853 N N . ASP A 1 103 ? -10.645 -3.001 -20.285 1.00 93.25 103 ASP A N 1
ATOM 854 C CA . ASP A 1 103 ? -11.144 -2.810 -18.923 1.00 93.25 103 ASP A CA 1
ATOM 855 C C . ASP A 1 103 ? -10.180 -1.980 -18.054 1.00 93.25 103 ASP A C 1
ATOM 857 O O . ASP A 1 103 ? -10.448 -1.738 -16.873 1.00 93.25 103 ASP A O 1
ATOM 861 N N . VAL A 1 104 ? -9.048 -1.529 -18.609 1.00 91.19 104 VAL A N 1
ATOM 862 C CA . VAL A 1 104 ? -8.109 -0.658 -17.895 1.00 91.19 104 VAL A CA 1
ATOM 863 C C . VAL A 1 104 ? -8.703 0.747 -17.789 1.00 91.19 104 VAL A C 1
ATOM 865 O O . VAL A 1 104 ? -9.086 1.364 -18.776 1.00 91.19 104 VAL A O 1
ATOM 868 N N . SER A 1 105 ? -8.765 1.258 -16.562 1.00 92.56 105 SER A N 1
ATOM 869 C CA . SER A 1 105 ? -9.187 2.627 -16.260 1.00 92.56 105 SER A CA 1
ATOM 870 C C . SER A 1 105 ? -8.122 3.640 -16.687 1.00 92.56 105 SER A C 1
ATOM 872 O O . SER A 1 105 ? -6.946 3.430 -16.412 1.00 92.56 105 SER A O 1
ATOM 874 N N . ASP A 1 106 ? -8.532 4.798 -17.213 1.00 94.06 106 ASP A N 1
ATOM 875 C CA . ASP A 1 106 ? -7.635 5.946 -17.466 1.00 94.06 106 ASP A CA 1
ATOM 876 C C . ASP A 1 106 ? -7.064 6.567 -16.174 1.00 94.06 106 ASP A C 1
ATOM 878 O O . ASP A 1 106 ? -6.179 7.425 -16.197 1.00 94.06 106 ASP A O 1
ATOM 882 N N . TRP A 1 107 ? -7.600 6.160 -15.022 1.00 95.44 107 TRP A N 1
ATOM 883 C CA . TRP A 1 107 ? -7.260 6.666 -13.699 1.00 95.44 107 TRP A CA 1
ATOM 884 C C . TRP A 1 107 ? -6.698 5.560 -12.820 1.00 95.44 107 TRP A C 1
ATOM 886 O O . TRP A 1 107 ? -7.238 4.453 -12.767 1.00 95.44 107 TRP A O 1
ATOM 896 N N . LYS A 1 108 ? -5.685 5.914 -12.034 1.00 93.94 108 LYS A N 1
ATOM 897 C CA . LYS A 1 108 ? -5.125 5.081 -10.969 1.00 93.94 108 LYS A CA 1
ATOM 898 C C . LYS A 1 108 ? -5.213 5.797 -9.630 1.00 93.94 108 LYS A C 1
ATOM 900 O O . LYS A 1 108 ? -5.372 7.016 -9.572 1.00 93.94 108 LYS A O 1
ATOM 905 N N . LEU A 1 109 ? -5.076 5.046 -8.544 1.00 93.44 109 LEU A N 1
ATOM 906 C CA . LEU A 1 109 ? -4.861 5.628 -7.222 1.00 93.44 109 LEU A CA 1
ATOM 907 C C . LEU A 1 109 ? -3.537 6.402 -7.207 1.00 93.44 109 LEU A C 1
ATOM 909 O O . LEU A 1 109 ? -2.539 5.947 -7.772 1.00 93.44 109 LEU A O 1
ATOM 913 N N . ASP A 1 110 ? -3.511 7.556 -6.543 1.00 93.25 110 ASP A N 1
ATOM 914 C CA . ASP A 1 110 ? -2.242 8.226 -6.276 1.00 93.25 110 ASP A CA 1
ATOM 915 C C . ASP A 1 110 ? -1.373 7.373 -5.334 1.00 93.25 110 ASP A C 1
ATOM 917 O O . ASP A 1 110 ? -1.856 6.495 -4.611 1.00 93.25 110 ASP A O 1
ATOM 921 N N . THR A 1 111 ? -0.061 7.605 -5.342 1.00 90.62 111 THR A N 1
ATOM 922 C CA . THR A 1 111 ? 0.882 6.772 -4.582 1.00 90.62 111 THR A CA 1
ATOM 923 C C . THR A 1 111 ? 0.585 6.772 -3.081 1.00 90.62 111 THR A C 1
ATOM 925 O O . THR A 1 111 ? 0.732 5.743 -2.419 1.00 90.62 111 THR A O 1
ATOM 928 N N . GLY A 1 112 ? 0.119 7.903 -2.543 1.00 91.56 112 GLY A N 1
ATOM 929 C CA . GLY A 1 112 ? -0.280 8.015 -1.141 1.00 91.56 112 GLY A CA 1
ATOM 930 C C . GLY A 1 112 ? -1.465 7.109 -0.808 1.00 91.56 112 GLY A C 1
ATOM 931 O O . GLY A 1 112 ? -1.395 6.336 0.145 1.00 91.56 112 GLY A O 1
ATOM 932 N N . THR A 1 113 ? -2.518 7.146 -1.626 1.00 92.75 113 THR A N 1
ATOM 933 C CA . THR A 1 113 ? -3.711 6.306 -1.465 1.00 92.75 113 THR A CA 1
ATOM 934 C C . THR A 1 113 ? -3.371 4.829 -1.627 1.00 92.75 113 THR A C 1
ATOM 936 O O . THR A 1 113 ? -3.797 4.022 -0.804 1.00 92.75 113 THR A O 1
ATOM 939 N N . SER A 1 114 ? -2.565 4.472 -2.631 1.00 92.00 114 SER A N 1
ATOM 940 C CA . SER A 1 114 ? -2.101 3.093 -2.835 1.00 92.00 114 SER A CA 1
ATOM 941 C C . SER A 1 114 ? -1.341 2.571 -1.616 1.00 92.00 114 SER A C 1
ATOM 943 O O . SER A 1 114 ? -1.612 1.473 -1.136 1.00 92.00 114 SER A O 1
ATOM 945 N N . THR A 1 115 ? -0.442 3.385 -1.057 1.00 92.94 115 THR A N 1
ATOM 946 C CA . THR A 1 115 ? 0.329 3.020 0.139 1.00 92.94 115 THR A CA 1
ATOM 947 C C . THR A 1 115 ? -0.581 2.856 1.363 1.00 92.94 115 THR A C 1
ATOM 949 O O . THR A 1 115 ? -0.472 1.871 2.088 1.00 92.94 115 THR A O 1
ATOM 952 N N . MET A 1 116 ? -1.525 3.779 1.579 1.00 92.00 116 MET A N 1
ATOM 953 C CA . MET A 1 116 ? -2.507 3.667 2.663 1.00 92.00 116 MET A CA 1
ATOM 954 C C . MET A 1 116 ? -3.373 2.408 2.534 1.00 92.00 116 MET A C 1
ATOM 956 O O . MET A 1 116 ? -3.659 1.758 3.537 1.00 92.00 116 MET A O 1
ATOM 960 N N . ALA A 1 117 ? -3.786 2.051 1.316 1.00 90.88 117 ALA A N 1
ATOM 961 C CA . ALA A 1 117 ? -4.591 0.859 1.066 1.00 90.88 117 ALA A CA 1
ATOM 962 C C . ALA A 1 117 ? -3.842 -0.431 1.442 1.00 90.88 117 ALA A C 1
ATOM 964 O O . ALA A 1 117 ? -4.444 -1.327 2.034 1.00 90.88 117 ALA A O 1
ATOM 965 N N . VAL A 1 118 ? -2.533 -0.504 1.170 1.00 91.12 118 VAL A N 1
ATOM 966 C CA . VAL A 1 118 ? -1.681 -1.631 1.592 1.00 91.12 118 VAL A CA 1
ATOM 967 C C . VAL A 1 118 ? -1.619 -1.740 3.114 1.00 91.12 118 VAL A C 1
ATOM 969 O O . VAL A 1 118 ? -1.761 -2.840 3.649 1.00 91.12 118 VAL A O 1
ATOM 972 N N . ASP A 1 119 ? -1.460 -0.622 3.825 1.00 91.56 119 ASP A N 1
ATOM 973 C CA . ASP A 1 119 ? -1.409 -0.635 5.292 1.00 91.56 119 ASP A CA 1
ATOM 974 C C . ASP A 1 119 ? -2.757 -1.060 5.898 1.00 91.56 119 ASP A C 1
ATOM 976 O O . ASP A 1 119 ? -2.793 -1.891 6.806 1.00 91.56 119 ASP A O 1
ATOM 980 N N . VAL A 1 120 ? -3.876 -0.564 5.352 1.00 89.12 120 VAL A N 1
ATOM 981 C CA . VAL A 1 120 ? -5.233 -0.973 5.758 1.00 89.12 120 VAL A CA 1
ATOM 982 C C . VAL A 1 120 ? -5.462 -2.467 5.506 1.00 89.12 120 VAL A C 1
ATOM 984 O O . VAL A 1 120 ? -5.954 -3.164 6.392 1.00 89.12 120 VAL A O 1
ATOM 987 N N . TYR A 1 121 ? -5.068 -2.982 4.338 1.00 85.44 121 TYR A N 1
ATOM 988 C CA . TYR A 1 121 ? -5.153 -4.412 4.020 1.00 85.44 121 TYR A CA 1
ATOM 989 C C . TYR A 1 121 ? -4.279 -5.266 4.949 1.00 85.44 121 TYR A C 1
ATOM 991 O O . TYR A 1 121 ? -4.691 -6.327 5.411 1.00 85.44 121 TYR A O 1
ATOM 999 N N . THR A 1 122 ? -3.070 -4.802 5.255 1.00 83.00 122 THR A N 1
ATOM 1000 C CA . THR A 1 122 ? -2.152 -5.512 6.152 1.00 83.00 122 THR A CA 1
ATOM 1001 C C . THR A 1 122 ? -2.726 -5.594 7.560 1.00 83.00 122 THR A C 1
ATOM 1003 O O . THR A 1 122 ? -2.654 -6.647 8.192 1.00 83.00 122 THR A O 1
ATOM 1006 N N . LEU A 1 123 ? -3.358 -4.515 8.026 1.00 79.06 123 LEU A N 1
ATOM 1007 C CA . LEU A 1 123 ? -4.020 -4.468 9.322 1.00 79.06 123 LEU A CA 1
ATOM 1008 C C . LEU A 1 123 ? -5.140 -5.510 9.411 1.00 79.06 123 LEU A C 1
ATOM 1010 O O . LEU A 1 123 ? -5.209 -6.189 10.427 1.00 79.06 123 LEU A O 1
ATOM 1014 N N . GLN A 1 124 ? -5.948 -5.701 8.354 1.00 74.06 124 GLN A N 1
ATOM 1015 C CA . GLN A 1 124 ? -7.047 -6.688 8.316 1.00 74.06 124 GLN A CA 1
ATOM 1016 C C . GLN A 1 124 ? -6.614 -8.115 8.673 1.00 74.06 124 GLN A C 1
ATOM 1018 O O . GLN A 1 124 ? -7.434 -8.893 9.142 1.00 74.06 124 GLN A O 1
ATOM 1023 N N . ARG A 1 125 ? -5.336 -8.471 8.491 1.00 71.56 125 ARG A N 1
ATOM 1024 C CA . ARG A 1 125 ? -4.815 -9.802 8.846 1.00 71.56 125 ARG A CA 1
ATOM 1025 C C . ARG A 1 125 ? -4.642 -10.030 10.352 1.00 71.56 125 ARG A C 1
ATOM 1027 O O . ARG A 1 125 ? -4.316 -11.143 10.750 1.00 71.56 125 ARG A O 1
ATOM 1034 N N . PHE A 1 126 ? -4.813 -8.991 11.168 1.00 67.31 126 PHE A N 1
ATOM 1035 C CA . PHE A 1 126 ? -4.699 -9.037 12.629 1.00 67.31 126 PHE A CA 1
ATOM 1036 C C . PHE A 1 126 ? -6.061 -8.964 13.345 1.00 67.31 126 PHE A C 1
ATOM 1038 O O . PHE A 1 126 ? -6.080 -8.702 14.550 1.00 67.31 126 PHE A O 1
ATOM 1045 N N . PHE A 1 127 ? -7.159 -9.168 12.608 1.00 60.38 127 PHE A N 1
ATOM 1046 C CA . PHE A 1 127 ? -8.545 -9.225 13.087 1.00 60.38 127 PHE A CA 1
ATOM 1047 C C . PHE A 1 127 ? -9.108 -10.635 12.919 1.00 60.38 127 PHE A C 1
ATOM 1049 O O . PHE A 1 127 ? -8.712 -11.305 11.936 1.00 60.38 127 PHE A O 1
#

Sequence (127 aa):
MVKLTFSYPMMIPPFKIVEFSELTKKQAKEHFDWFVNEIPTRINILMGAIEFSGMKNIERFDKSPESLIILWEWLKKRIKTVPISEEEMDGLRSALPEWVLKDVSDWKLDTGTSTMAVDVYTLQRFF

Foldseek 3Di:
DPPPDDFQDADDDPDDDPDPVPDDPVRVVVVVVSVVVCLVVLLVSLLVVCVVVVQPPVVVCPLDPVNLVSVVVVLVVVWDKDFDDPVRLVVCVVVDDPVVNVVDDRIDTDSRSVRSVVSSVSSNVSD

Radius of gyration: 17.56 Å; chains: 1; bounding box: 34×48×46 Å

Secondary structure (DSSP, 8-state):
-------PPP---SS--S-GGG--HHHHHHHHHHHHHHHHHHHHHHHHHHHHTT-TTGGG-SSSHHHHHHHHHHHHTT--EEEPPHHHHHHHHHHS-HHHHTT--SEEE-HHHHHHHHHHHHHHTT-

pLDDT: mean 85.85, std 13.16, range [27.55, 96.94]

Organism: NCBI:txid425004